Protein AF-A0A1W9RT51-F1 (afdb_monomer_lite)

Secondary structure (DSSP, 8-state):
-------EEEEEEE-TTT--EEEEEEETT-----HHHHHHHHHHHHHHTT-----SSHHHHHHHHHHHHHHHHHHHHTT-

Radius of gyration: 17.53 Å; chains: 1; bounding box: 35×19×61 Å

Foldseek 3Di:
DDDDPQDWDWDWDQDPPVRDIDIDTDGPPPPPPDPLVVQLVVQLCVQCPPDDQDDDDPVSSVVVVVVSSVVSSVVSVVVD

Sequence (80 aa):
MARIELQFTPYSRRDPVTGERYTYIRKAHSIQTSKRLKEFQRCVADAMRGKTFRAGSAKENAKAVREAFASAAKSCGARI

Structure (mmCIF, N/CA/C/O backbone):
data_AF-A0A1W9RT51-F1
#
_entry.id   AF-A0A1W9RT51-F1
#
loop_
_atom_site.group_PDB
_atom_site.id
_atom_site.type_symbol
_atom_site.label_atom_id
_atom_site.label_alt_id
_atom_site.label_comp_id
_atom_site.label_asym_id
_atom_site.label_entity_id
_atom_site.label_seq_id
_atom_site.pdbx_PDB_ins_code
_atom_site.Cartn_x
_atom_site.Cartn_y
_atom_site.Cartn_z
_atom_site.occupancy
_atom_site.B_iso_or_equiv
_atom_site.auth_seq_id
_atom_site.auth_comp_id
_atom_site.auth_asym_id
_atom_site.auth_atom_id
_atom_site.pdbx_PDB_model_num
ATOM 1 N N . MET A 1 1 ? 3.083 2.873 44.566 1.00 35.62 1 MET A N 1
ATOM 2 C CA . MET A 1 1 ? 3.754 3.400 43.356 1.00 35.62 1 MET A CA 1
ATOM 3 C C . MET A 1 1 ? 3.666 2.346 42.260 1.00 35.62 1 MET A C 1
ATOM 5 O O . MET A 1 1 ? 4.366 1.347 42.347 1.00 35.62 1 MET A O 1
ATOM 9 N N . ALA A 1 2 ? 2.757 2.496 41.295 1.00 37.34 2 ALA A N 1
ATOM 10 C CA . 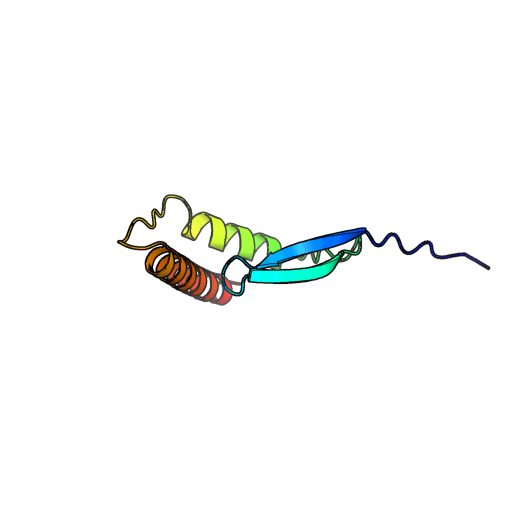ALA A 1 2 ? 2.604 1.525 40.209 1.00 37.34 2 ALA A CA 1
ATOM 11 C C . ALA A 1 2 ? 3.690 1.762 39.146 1.00 37.34 2 ALA A C 1
ATOM 13 O O . ALA A 1 2 ? 3.735 2.826 38.531 1.00 37.34 2 ALA A O 1
ATOM 14 N N . ARG A 1 3 ? 4.588 0.788 38.954 1.00 43.38 3 ARG A N 1
ATOM 15 C CA . ARG A 1 3 ? 5.539 0.780 37.836 1.00 43.38 3 ARG A CA 1
AT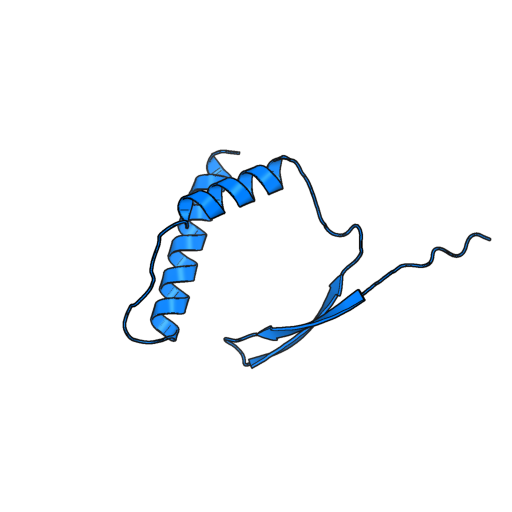OM 16 C C . ARG A 1 3 ? 4.762 0.445 36.566 1.00 43.38 3 ARG A C 1
ATOM 18 O O . ARG A 1 3 ? 4.302 -0.678 36.402 1.00 43.38 3 ARG A O 1
ATOM 25 N N . ILE A 1 4 ? 4.590 1.425 35.686 1.00 49.38 4 ILE A N 1
ATOM 26 C CA . ILE A 1 4 ? 4.093 1.181 34.332 1.00 49.38 4 ILE A CA 1
ATOM 27 C C . ILE A 1 4 ? 5.262 0.574 33.550 1.00 49.38 4 ILE A C 1
ATOM 29 O O . ILE A 1 4 ? 6.170 1.291 33.133 1.00 49.38 4 ILE A O 1
ATOM 33 N N . GLU A 1 5 ? 5.268 -0.745 33.378 1.00 52.31 5 GLU A N 1
ATOM 34 C CA . GLU A 1 5 ? 6.169 -1.403 32.432 1.00 52.31 5 GLU A CA 1
ATOM 35 C C . GLU A 1 5 ? 5.727 -1.047 31.012 1.00 52.31 5 GLU A C 1
ATOM 37 O O . GLU A 1 5 ? 4.789 -1.612 30.449 1.00 52.31 5 GLU A O 1
ATOM 42 N N . LEU A 1 6 ? 6.381 -0.047 30.426 1.00 53.00 6 LEU A N 1
ATOM 43 C CA . LEU A 1 6 ? 6.170 0.295 29.031 1.00 53.00 6 LEU A CA 1
ATOM 44 C C . LEU A 1 6 ? 6.838 -0.777 28.157 1.00 53.00 6 LEU A C 1
ATOM 46 O O . LEU A 1 6 ? 8.030 -0.703 27.865 1.00 53.00 6 LEU A O 1
ATOM 50 N N . GLN A 1 7 ? 6.068 -1.786 27.744 1.00 60.53 7 GLN A N 1
ATOM 51 C CA . GLN A 1 7 ? 6.517 -2.805 26.794 1.00 60.53 7 GLN A CA 1
ATOM 52 C C . GLN A 1 7 ? 6.732 -2.169 25.411 1.00 60.53 7 GLN A C 1
ATOM 54 O O . GLN A 1 7 ? 5.806 -2.010 24.609 1.00 60.53 7 GLN A O 1
ATOM 59 N N . PHE A 1 8 ? 7.969 -1.758 25.149 1.00 62.31 8 PHE A N 1
ATOM 60 C CA . PHE A 1 8 ? 8.426 -1.272 23.855 1.00 62.31 8 PHE A CA 1
ATOM 61 C C . PHE A 1 8 ? 9.253 -2.356 23.175 1.00 62.31 8 PHE A C 1
ATOM 63 O O . PHE A 1 8 ? 10.256 -2.805 23.724 1.00 62.31 8 PHE A O 1
ATOM 70 N N . THR A 1 9 ? 8.873 -2.746 21.960 1.00 68.06 9 THR A N 1
ATOM 71 C CA . THR A 1 9 ? 9.694 -3.650 21.146 1.00 68.06 9 THR A CA 1
ATOM 72 C C . THR A 1 9 ? 10.383 -2.826 20.058 1.00 68.06 9 THR A C 1
ATOM 74 O O . THR A 1 9 ? 9.698 -2.326 19.155 1.00 68.06 9 THR A O 1
ATOM 77 N N . PRO A 1 10 ? 11.711 -2.618 20.133 1.00 76.19 10 PRO A N 1
ATOM 78 C CA . PRO A 1 10 ? 12.441 -1.977 19.051 1.00 76.19 10 PRO A CA 1
ATOM 79 C C . PRO A 1 10 ? 12.479 -2.913 17.840 1.00 76.19 10 PRO A C 1
ATOM 81 O O . PRO A 1 10 ? 12.684 -4.118 17.980 1.00 76.19 10 PRO A O 1
ATOM 84 N N . TYR A 1 11 ? 12.297 -2.363 16.642 1.00 77.25 11 TYR A N 1
ATOM 85 C CA . TYR A 1 11 ? 12.558 -3.090 15.404 1.00 77.25 11 TYR A CA 1
ATOM 86 C C . TYR A 1 11 ? 13.339 -2.211 14.433 1.00 77.25 11 TYR A C 1
ATOM 88 O O . TYR A 1 11 ? 13.040 -1.028 14.255 1.00 77.25 11 TYR A O 1
ATOM 96 N N . SER A 1 12 ? 14.347 -2.797 13.798 1.00 84.25 12 SER A N 1
ATOM 97 C CA . SER A 1 12 ? 15.162 -2.113 12.800 1.00 84.25 12 SER A CA 1
ATOM 98 C C . SER A 1 12 ? 14.750 -2.562 11.406 1.00 84.25 12 SER A C 1
ATOM 100 O O . SER A 1 12 ? 14.616 -3.756 11.138 1.00 84.25 12 SER A O 1
ATOM 102 N N . ARG A 1 13 ? 14.558 -1.605 10.498 1.00 80.94 13 ARG A N 1
ATOM 103 C CA . ARG A 1 13 ? 14.259 -1.872 9.089 1.00 80.94 13 ARG A CA 1
ATOM 104 C C . ARG A 1 13 ? 15.274 -1.149 8.213 1.00 80.94 13 ARG A C 1
ATOM 106 O O . ARG A 1 13 ? 15.566 0.024 8.434 1.00 80.94 13 ARG A O 1
ATOM 113 N N . ARG A 1 14 ? 15.795 -1.860 7.211 1.00 83.81 14 ARG A N 1
ATOM 114 C CA . ARG A 1 14 ? 16.599 -1.267 6.140 1.00 83.81 14 ARG A CA 1
ATOM 115 C C . ARG A 1 14 ? 15.669 -0.704 5.072 1.00 83.81 14 ARG A C 1
ATOM 117 O O . ARG A 1 14 ? 14.801 -1.430 4.580 1.00 83.81 14 ARG A O 1
ATOM 124 N N . ASP A 1 15 ? 15.840 0.563 4.729 1.00 72.00 15 ASP A N 1
ATOM 125 C CA . ASP A 1 15 ? 15.171 1.160 3.581 1.00 72.00 15 ASP A CA 1
ATOM 126 C C . ASP A 1 15 ? 15.815 0.607 2.292 1.00 72.00 15 ASP A C 1
ATOM 128 O O . ASP A 1 15 ? 17.029 0.728 2.113 1.00 72.00 15 ASP A O 1
ATOM 132 N N . PRO A 1 16 ? 15.051 -0.042 1.395 1.00 67.25 16 PRO A N 1
ATOM 133 C CA . PRO A 1 16 ? 15.595 -0.607 0.162 1.00 67.25 16 PRO A CA 1
ATOM 134 C C . PRO A 1 16 ? 15.998 0.447 -0.885 1.00 67.25 16 PRO A C 1
ATOM 136 O O . PRO A 1 16 ? 16.606 0.085 -1.887 1.00 67.25 16 PRO A O 1
ATOM 139 N N . VAL A 1 17 ? 15.644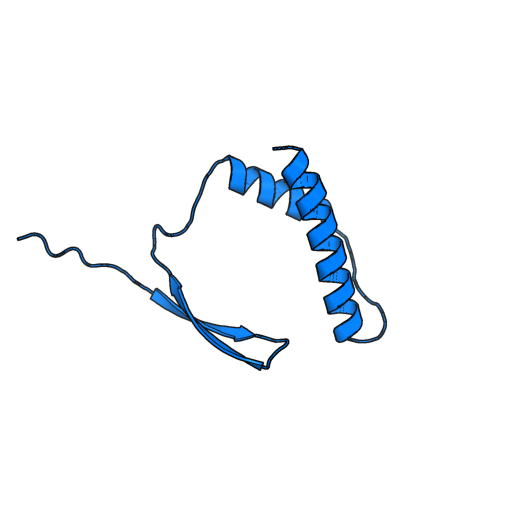 1.721 -0.696 1.00 67.12 17 VAL A N 1
ATOM 140 C CA . VAL A 1 17 ? 15.894 2.817 -1.644 1.00 67.12 17 VAL A CA 1
ATOM 141 C C . VAL A 1 17 ? 17.151 3.585 -1.266 1.00 67.12 17 VAL A C 1
ATOM 143 O O . VAL A 1 17 ? 18.011 3.797 -2.113 1.00 67.12 17 VAL A O 1
ATOM 146 N N . THR A 1 18 ? 17.250 4.006 -0.004 1.00 79.12 18 THR A N 1
ATOM 147 C CA . THR A 1 18 ? 18.402 4.769 0.503 1.00 79.12 18 THR A CA 1
ATOM 148 C C . THR A 1 18 ? 19.488 3.857 1.069 1.00 79.12 18 THR A C 1
ATOM 150 O O . THR A 1 18 ? 20.640 4.257 1.182 1.00 79.12 18 THR A O 1
ATOM 153 N N . GLY A 1 19 ? 19.148 2.611 1.415 1.00 84.00 19 GLY A N 1
ATOM 154 C CA . GLY A 1 19 ? 20.062 1.658 2.040 1.00 84.00 19 GLY A CA 1
ATOM 155 C C . GLY A 1 19 ? 20.262 1.877 3.541 1.00 84.00 19 GLY A C 1
ATOM 156 O O . GLY A 1 19 ? 20.888 1.024 4.179 1.00 84.00 19 GLY A O 1
ATOM 157 N N . GLU A 1 20 ? 19.709 2.956 4.098 1.00 84.94 20 GLU A N 1
ATOM 158 C CA . GLU A 1 20 ? 19.833 3.345 5.501 1.00 84.94 20 G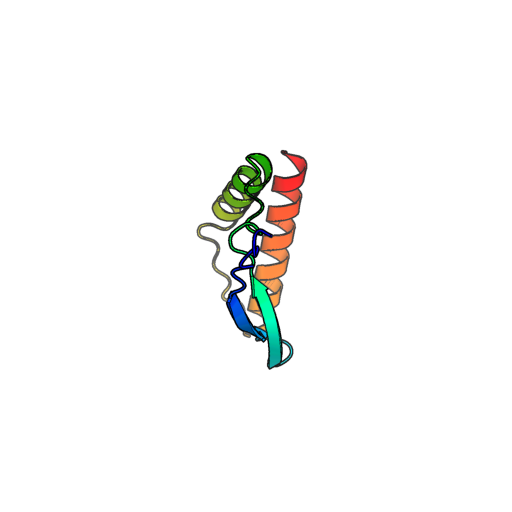LU A CA 1
ATOM 159 C C . GLU A 1 20 ? 19.054 2.403 6.429 1.00 84.94 20 GLU A C 1
ATOM 161 O O . GLU A 1 20 ? 18.040 1.805 6.056 1.00 84.94 20 GLU A O 1
ATOM 166 N N . ARG A 1 21 ? 19.544 2.242 7.664 1.00 83.88 21 ARG A N 1
ATOM 167 C CA . ARG A 1 21 ? 18.861 1.479 8.716 1.00 83.88 21 ARG A CA 1
ATOM 168 C C . ARG A 1 21 ? 18.228 2.441 9.705 1.00 83.88 21 ARG A C 1
ATOM 170 O O . ARG A 1 21 ? 18.933 3.200 10.359 1.00 83.88 21 ARG A O 1
ATOM 177 N N . TYR A 1 22 ? 16.919 2.319 9.875 1.00 77.81 22 TYR A N 1
ATOM 178 C CA . TYR A 1 22 ? 16.178 3.060 10.886 1.00 77.81 22 TYR A CA 1
ATOM 179 C C . TYR A 1 22 ? 15.679 2.108 11.968 1.00 77.81 22 TYR A C 1
ATOM 181 O O . TYR A 1 22 ? 15.185 1.014 11.671 1.00 77.81 22 TYR A O 1
ATOM 189 N N . THR A 1 23 ? 15.805 2.532 13.224 1.00 80.44 23 THR A N 1
ATOM 190 C CA . THR A 1 23 ? 15.260 1.823 14.384 1.00 80.44 23 THR A CA 1
ATOM 191 C C . THR A 1 23 ? 13.988 2.520 14.828 1.00 80.44 23 THR A C 1
ATOM 193 O O . THR A 1 23 ? 13.994 3.704 15.153 1.00 80.44 23 THR A O 1
ATOM 196 N N . TYR A 1 24 ? 12.892 1.772 14.844 1.00 71.94 24 TYR A N 1
ATOM 197 C CA . TYR A 1 24 ? 11.579 2.260 15.229 1.00 71.94 24 TYR A CA 1
ATOM 198 C C . TYR A 1 24 ? 11.154 1.612 16.543 1.00 71.94 24 TYR A C 1
ATOM 200 O O . TYR A 1 24 ? 11.397 0.429 16.785 1.00 71.94 24 TYR A O 1
ATOM 208 N N . ILE A 1 25 ? 10.468 2.384 17.379 1.00 70.06 25 ILE A N 1
ATOM 209 C CA . ILE A 1 25 ? 9.878 1.899 18.625 1.00 70.06 25 ILE A CA 1
ATOM 210 C C . ILE A 1 25 ? 8.404 1.574 18.354 1.00 70.06 25 ILE A C 1
ATOM 212 O O . ILE A 1 25 ? 7.622 2.467 18.026 1.00 70.06 25 ILE A O 1
ATOM 216 N N . ARG A 1 26 ? 7.999 0.305 18.487 1.00 58.81 26 ARG A N 1
ATOM 217 C CA . ARG A 1 26 ? 6.581 -0.100 18.448 1.00 58.81 26 ARG A CA 1
ATOM 218 C C . ARG A 1 26 ? 6.039 -0.158 19.883 1.00 58.81 26 ARG A C 1
ATOM 220 O O . ARG A 1 26 ? 6.598 -0.882 20.703 1.00 58.81 26 ARG A O 1
ATOM 227 N N . LYS A 1 27 ? 4.950 0.562 20.196 1.00 60.88 27 LYS A N 1
ATOM 228 C CA . LYS A 1 27 ? 4.141 0.278 21.404 1.00 60.88 27 LYS A CA 1
ATOM 229 C C . LYS A 1 27 ? 3.132 -0.815 21.057 1.00 60.88 27 LYS A C 1
ATOM 231 O O . LYS A 1 27 ? 2.539 -0.764 19.983 1.00 60.88 27 LYS A O 1
ATOM 236 N N . ALA A 1 28 ? 2.843 -1.727 21.984 1.00 53.44 28 ALA A N 1
ATOM 237 C CA . ALA A 1 28 ? 1.767 -2.713 21.814 1.00 53.44 28 ALA A CA 1
ATOM 238 C C . ALA A 1 28 ? 0.413 -2.059 21.447 1.00 53.44 28 ALA A C 1
ATOM 240 O O . ALA A 1 28 ? -0.328 -2.568 20.609 1.00 53.44 28 ALA A O 1
ATOM 241 N N . HIS A 1 29 ? 0.140 -0.865 21.986 1.00 53.44 29 HIS A N 1
ATOM 242 C CA . HIS A 1 29 ? -1.064 -0.074 21.701 1.00 53.44 29 HIS A CA 1
ATOM 243 C C . HIS A 1 29 ? -0.877 1.027 20.639 1.00 53.44 29 HIS A C 1
ATOM 245 O O . HIS A 1 29 ? -1.790 1.820 20.430 1.00 53.44 29 HIS A O 1
ATOM 251 N N . SER A 1 30 ? 0.268 1.110 19.937 1.00 53.97 30 SER A N 1
ATOM 252 C CA . SER A 1 30 ? 0.413 2.059 18.810 1.00 53.97 30 SER A CA 1
ATOM 253 C C . SER A 1 30 ? -0.276 1.583 17.534 1.00 53.97 30 SER A C 1
ATOM 255 O O . SER A 1 30 ? -0.199 2.259 16.509 1.00 53.97 30 SER A O 1
ATOM 257 N N . ILE A 1 31 ? -0.930 0.419 17.558 1.00 58.84 31 ILE A N 1
ATOM 258 C CA . ILE A 1 31 ? -1.813 0.006 16.473 1.00 58.84 31 ILE A CA 1
ATOM 259 C C . ILE A 1 31 ? -3.067 0.878 16.578 1.00 58.84 31 ILE A C 1
ATOM 261 O O . ILE A 1 31 ? -4.040 0.525 17.243 1.00 58.84 31 ILE A O 1
ATOM 265 N N . GLN A 1 32 ? -3.039 2.048 15.937 1.00 55.25 32 GLN A N 1
ATOM 266 C CA . GLN A 1 32 ? -4.260 2.795 15.663 1.00 55.25 32 GLN A CA 1
ATOM 267 C C . GLN A 1 32 ? -5.190 1.848 14.898 1.00 55.25 32 GLN A C 1
ATOM 269 O O . GLN A 1 32 ? -4.903 1.452 13.775 1.00 55.25 32 GLN A O 1
ATOM 274 N N . THR A 1 33 ? -6.266 1.403 15.537 1.00 62.94 33 THR A N 1
ATOM 275 C CA . THR A 1 33 ? -7.245 0.470 14.964 1.00 62.94 33 THR A CA 1
ATOM 276 C C . THR A 1 33 ? -8.596 1.157 14.853 1.00 62.94 33 THR A C 1
ATOM 278 O O . THR A 1 33 ? -9.616 0.627 15.281 1.00 62.94 33 THR A O 1
ATOM 281 N N . SER A 1 34 ? -8.637 2.360 14.274 1.00 75.00 34 SER A N 1
ATOM 282 C CA . SER A 1 34 ? -9.933 2.953 13.953 1.00 75.00 34 SER A CA 1
ATOM 283 C C . SER A 1 34 ? -10.619 2.109 12.873 1.00 75.00 34 SER A C 1
ATOM 285 O O . SER A 1 34 ? -9.971 1.606 11.948 1.00 75.00 34 SER A O 1
ATOM 287 N N . LYS A 1 35 ? -11.942 1.937 12.985 1.00 81.19 35 LYS A N 1
ATOM 288 C CA . LYS A 1 35 ? -12.754 1.258 11.961 1.00 81.19 35 LYS A CA 1
ATOM 289 C C . LYS A 1 35 ? -12.497 1.870 10.577 1.00 81.19 35 LYS A C 1
ATOM 291 O O . LYS A 1 35 ? -12.226 1.147 9.625 1.00 81.19 35 LYS A O 1
ATOM 296 N N . ARG A 1 36 ? -12.422 3.203 10.541 1.00 81.31 36 ARG A N 1
ATOM 297 C CA . ARG A 1 36 ? -12.092 4.020 9.370 1.00 81.31 36 ARG A CA 1
ATOM 298 C C . ARG A 1 36 ? -10.754 3.638 8.726 1.00 81.31 36 ARG A C 1
ATOM 300 O O . ARG A 1 36 ? -10.674 3.476 7.513 1.00 81.31 36 ARG A O 1
ATOM 307 N N . LEU A 1 37 ? -9.703 3.445 9.528 1.00 83.81 37 LEU A N 1
ATOM 308 C CA . LEU A 1 37 ? -8.393 3.037 9.016 1.00 83.81 37 LEU A CA 1
ATOM 309 C C . LEU A 1 37 ? -8.422 1.609 8.457 1.00 83.81 37 LEU A C 1
ATOM 311 O O . LEU A 1 37 ? -7.812 1.353 7.422 1.00 83.81 37 LEU A O 1
ATOM 315 N N . LYS A 1 38 ? -9.148 0.689 9.102 1.00 86.00 38 LYS A N 1
ATOM 316 C CA . LYS A 1 38 ? -9.307 -0.686 8.599 1.00 86.00 38 LYS A CA 1
ATOM 317 C C . LYS A 1 38 ? -10.068 -0.718 7.270 1.00 86.00 38 LYS A C 1
ATOM 319 O O . LYS A 1 38 ? -9.669 -1.437 6.359 1.00 86.00 38 LYS A O 1
ATOM 324 N N . GLU A 1 39 ? -11.127 0.078 7.142 1.00 87.81 39 GLU A N 1
ATOM 325 C CA . GLU A 1 39 ? -11.895 0.227 5.898 1.00 87.81 39 GLU A CA 1
ATOM 326 C C . GLU A 1 39 ? -11.038 0.818 4.776 1.00 87.81 39 GLU A C 1
ATOM 328 O O . GLU A 1 39 ? -11.018 0.283 3.666 1.00 87.81 39 GLU A O 1
ATOM 333 N N . PHE A 1 40 ? -10.249 1.850 5.083 1.00 89.56 40 PHE A N 1
ATOM 334 C CA . PHE A 1 40 ? -9.287 2.421 4.145 1.00 89.56 40 PHE A CA 1
ATOM 335 C C . PHE A 1 40 ? -8.261 1.387 3.669 1.00 89.56 40 PHE A C 1
ATOM 337 O O . PHE A 1 40 ? -8.070 1.210 2.466 1.00 89.56 40 PHE A O 1
ATOM 344 N N . GLN A 1 41 ? -7.635 0.662 4.599 1.00 89.62 41 GLN A N 1
ATOM 345 C CA . GLN A 1 41 ? -6.657 -0.382 4.283 1.00 89.62 41 GLN A CA 1
ATOM 346 C C . GLN A 1 41 ? -7.262 -1.481 3.407 1.00 89.62 41 GLN A C 1
ATOM 348 O O . GLN A 1 41 ? -6.626 -1.909 2.444 1.00 89.62 41 GLN A O 1
ATOM 353 N N . ARG A 1 42 ? -8.498 -1.904 3.702 1.00 91.38 42 ARG A N 1
ATOM 354 C CA . ARG A 1 42 ? -9.224 -2.890 2.896 1.00 91.38 42 ARG A CA 1
ATOM 355 C C . ARG A 1 42 ? -9.476 -2.379 1.478 1.00 91.38 42 ARG A C 1
ATOM 357 O O . ARG A 1 42 ? -9.147 -3.081 0.529 1.00 91.38 42 ARG A O 1
ATOM 364 N N . CYS A 1 43 ? -9.971 -1.151 1.335 1.00 93.31 43 CYS A N 1
ATOM 365 C CA . CYS A 1 43 ? -10.213 -0.536 0.029 1.00 93.31 43 CYS A CA 1
ATOM 366 C C . CYS A 1 43 ? -8.932 -0.464 -0.815 1.00 93.31 43 CYS A C 1
ATOM 368 O O . CYS A 1 43 ? -8.932 -0.861 -1.980 1.00 93.31 43 CYS A O 1
ATOM 370 N N . VAL A 1 44 ? -7.821 -0.013 -0.223 1.00 92.81 44 VAL A N 1
ATOM 371 C CA . VAL A 1 44 ? -6.535 0.072 -0.930 1.00 92.81 44 VAL A CA 1
ATOM 372 C C . VAL A 1 44 ? -6.027 -1.317 -1.317 1.00 92.81 44 VAL A C 1
ATOM 374 O O . VAL A 1 44 ? -5.561 -1.500 -2.440 1.00 92.81 44 VAL A O 1
ATOM 377 N N . ALA A 1 45 ? -6.142 -2.307 -0.428 1.00 91.62 45 ALA A N 1
ATOM 378 C CA . ALA A 1 45 ? -5.743 -3.682 -0.719 1.00 91.62 45 ALA A CA 1
ATOM 379 C C . ALA A 1 45 ? -6.560 -4.286 -1.871 1.00 91.62 45 ALA A C 1
ATOM 381 O O . ALA A 1 45 ? -5.980 -4.886 -2.775 1.00 91.62 45 ALA A O 1
ATOM 382 N N . ASP A 1 46 ? -7.879 -4.084 -1.879 1.00 93.56 46 ASP A N 1
ATOM 383 C CA . ASP A 1 46 ? -8.756 -4.551 -2.954 1.00 93.56 46 ASP A CA 1
ATOM 384 C C . ASP A 1 46 ? -8.426 -3.848 -4.284 1.00 93.56 46 ASP A C 1
ATOM 386 O O . ASP A 1 46 ? -8.322 -4.506 -5.317 1.00 93.56 46 ASP A O 1
ATOM 390 N N . ALA A 1 47 ? -8.139 -2.541 -4.263 1.00 92.56 47 ALA A N 1
ATOM 391 C CA . ALA A 1 47 ? -7.742 -1.774 -5.448 1.00 92.56 47 ALA A CA 1
ATOM 392 C C . ALA A 1 47 ? -6.351 -2.140 -6.003 1.00 92.56 47 ALA A C 1
ATOM 394 O O . ALA A 1 47 ? -6.032 -1.819 -7.154 1.00 92.56 47 ALA A O 1
ATOM 395 N N . MET A 1 48 ? -5.499 -2.766 -5.191 1.00 92.31 48 MET A N 1
ATOM 396 C CA . MET A 1 48 ? -4.165 -3.231 -5.584 1.00 92.31 48 MET A CA 1
ATOM 397 C C . MET A 1 48 ? -4.135 -4.724 -5.931 1.00 92.31 48 MET A C 1
ATOM 399 O O . MET A 1 48 ? -3.162 -5.188 -6.530 1.00 92.31 48 MET A O 1
ATOM 403 N N . ARG A 1 49 ? -5.181 -5.484 -5.583 1.00 92.62 49 ARG A N 1
ATOM 404 C CA . ARG A 1 49 ? -5.246 -6.931 -5.809 1.00 92.62 49 ARG A CA 1
ATOM 405 C C . ARG A 1 49 ? -5.140 -7.242 -7.306 1.00 92.62 49 ARG A C 1
ATOM 407 O O . ARG A 1 49 ? -5.820 -6.642 -8.129 1.00 92.62 49 ARG A O 1
ATOM 414 N N . GLY A 1 50 ? -4.264 -8.186 -7.651 1.00 88.44 50 GLY A N 1
ATOM 415 C CA . GLY A 1 50 ? -4.057 -8.643 -9.030 1.00 88.44 50 GLY A CA 1
ATOM 416 C C . GLY A 1 50 ? -3.215 -7.716 -9.914 1.00 88.44 50 GLY A C 1
ATOM 417 O O . GLY A 1 50 ? -2.878 -8.106 -11.028 1.00 88.44 50 GLY A O 1
ATOM 418 N N . LYS A 1 51 ? -2.816 -6.524 -9.444 1.00 88.88 51 LYS A N 1
ATOM 419 C CA . LYS A 1 51 ? -1.925 -5.646 -10.214 1.00 88.88 51 LYS A CA 1
ATOM 420 C C . LYS A 1 51 ? -0.502 -6.197 -10.219 1.00 88.88 51 LYS A C 1
ATOM 422 O O . LYS A 1 51 ? 0.096 -6.415 -9.167 1.00 88.88 51 LYS A O 1
ATOM 427 N N . THR A 1 52 ? 0.058 -6.371 -11.410 1.00 87.81 52 THR A N 1
ATOM 428 C CA . THR A 1 52 ? 1.451 -6.777 -11.606 1.00 87.81 52 THR A CA 1
ATOM 429 C C . THR A 1 52 ? 2.264 -5.622 -12.170 1.00 87.81 52 THR A C 1
ATOM 431 O O . THR A 1 52 ? 1.888 -5.035 -13.181 1.00 87.81 52 THR A O 1
ATOM 434 N N . PHE A 1 53 ? 3.407 -5.340 -11.553 1.00 84.94 53 PHE A N 1
ATOM 435 C CA . PHE A 1 53 ? 4.339 -4.306 -11.996 1.00 84.94 53 PHE A CA 1
ATOM 436 C C . PHE A 1 53 ? 5.620 -5.006 -12.451 1.00 84.94 53 PHE A C 1
ATOM 438 O O . PHE A 1 53 ? 6.421 -5.443 -11.625 1.00 84.94 53 PHE A O 1
ATOM 445 N N . ARG A 1 54 ? 5.734 -5.226 -13.765 1.00 80.88 54 ARG A N 1
ATOM 446 C CA . ARG A 1 54 ? 6.871 -5.894 -14.423 1.00 80.88 54 ARG A CA 1
ATOM 447 C C . ARG A 1 54 ? 7.383 -5.055 -15.598 1.00 80.88 54 ARG A C 1
ATOM 449 O O . ARG A 1 54 ? 7.466 -5.530 -16.723 1.00 80.88 54 ARG A O 1
ATOM 456 N N . ALA A 1 55 ? 7.671 -3.788 -15.344 1.00 67.06 55 ALA A N 1
ATOM 457 C CA . ALA A 1 55 ? 8.302 -2.886 -16.292 1.00 67.06 55 ALA A CA 1
ATOM 458 C C . ALA A 1 55 ? 9.818 -2.853 -16.053 1.00 67.06 55 ALA A C 1
ATOM 460 O O . ALA A 1 55 ? 10.254 -2.587 -14.934 1.00 67.06 55 ALA A O 1
ATOM 461 N N . GLY A 1 56 ? 10.592 -3.143 -17.103 1.00 79.00 56 GLY A N 1
ATOM 462 C CA . GLY A 1 56 ? 12.031 -2.876 -17.207 1.00 79.00 56 GLY A CA 1
ATOM 463 C C . GLY A 1 56 ? 12.841 -3.142 -15.936 1.00 79.00 56 GLY A C 1
ATOM 464 O O . GLY A 1 56 ? 13.118 -4.284 -15.573 1.00 79.00 56 GLY A O 1
ATOM 465 N N . SER A 1 57 ? 13.240 -2.061 -15.269 1.00 85.88 57 SER A N 1
ATOM 466 C CA . SER A 1 57 ? 14.130 -2.063 -14.107 1.00 85.88 57 SER A CA 1
ATOM 467 C C . SER A 1 57 ? 13.400 -2.077 -12.753 1.00 85.88 57 SER A C 1
ATOM 469 O O . SER A 1 57 ? 12.255 -1.647 -12.605 1.00 85.88 57 SER A O 1
ATOM 471 N N . ALA A 1 58 ? 14.098 -2.494 -11.688 1.00 83.81 58 ALA A N 1
ATOM 472 C CA . ALA A 1 58 ? 13.569 -2.450 -10.317 1.00 83.81 58 ALA A CA 1
ATOM 473 C C . ALA A 1 58 ? 13.124 -1.035 -9.886 1.00 83.81 58 ALA A C 1
ATOM 475 O O . ALA A 1 58 ? 12.147 -0.882 -9.151 1.00 83.81 58 ALA A O 1
ATOM 476 N N . LYS A 1 59 ? 13.811 0.005 -10.378 1.00 83.19 59 LYS A N 1
ATOM 477 C CA . LYS A 1 59 ? 13.489 1.412 -10.105 1.00 83.19 59 LYS A CA 1
ATOM 478 C C . LYS A 1 59 ? 12.152 1.819 -10.728 1.00 83.19 59 LYS A C 1
ATOM 480 O O . LYS A 1 59 ? 11.350 2.483 -10.072 1.00 83.19 59 LYS A O 1
ATOM 485 N N . GLU A 1 60 ? 11.900 1.407 -11.965 1.00 83.00 60 GLU A N 1
ATOM 486 C CA . GLU A 1 60 ? 10.646 1.687 -12.673 1.00 83.00 60 GLU A CA 1
ATOM 487 C C . GLU A 1 60 ? 9.478 0.934 -12.043 1.00 83.00 60 GLU A C 1
ATOM 489 O O . GLU A 1 60 ? 8.428 1.527 -11.801 1.00 83.00 60 GLU A O 1
ATOM 494 N N . ASN A 1 61 ? 9.693 -0.324 -11.649 1.00 86.00 61 ASN A N 1
ATOM 495 C CA . ASN A 1 61 ? 8.699 -1.086 -10.896 1.00 86.00 61 ASN A CA 1
ATOM 496 C C . ASN A 1 61 ? 8.358 -0.427 -9.559 1.00 86.00 61 ASN A C 1
ATOM 498 O O . ASN A 1 61 ? 7.184 -0.271 -9.231 1.00 86.00 61 ASN A O 1
ATOM 502 N N . ALA A 1 62 ? 9.362 0.026 -8.804 1.00 85.06 62 ALA A N 1
A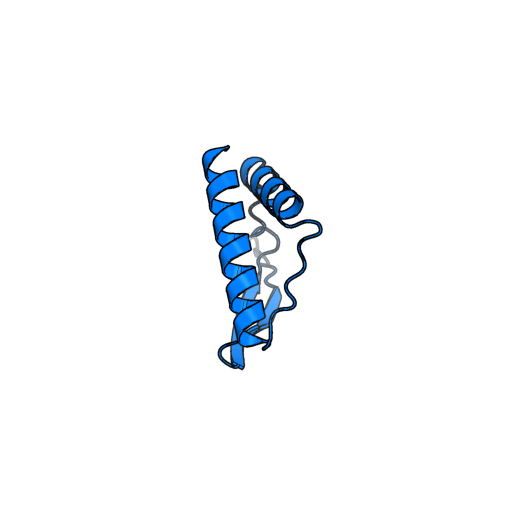TOM 503 C CA . ALA A 1 62 ? 9.129 0.735 -7.550 1.00 85.06 62 ALA A CA 1
ATOM 504 C C . ALA A 1 62 ? 8.340 2.039 -7.760 1.00 85.06 62 ALA A C 1
ATOM 506 O O . ALA A 1 62 ? 7.457 2.356 -6.960 1.00 85.06 62 ALA A O 1
ATOM 507 N N . LYS A 1 63 ? 8.624 2.783 -8.837 1.00 89.06 63 LYS A N 1
ATOM 508 C CA . LYS A 1 63 ? 7.872 3.991 -9.202 1.00 89.06 63 LYS A CA 1
ATOM 509 C C . LYS A 1 63 ? 6.414 3.656 -9.540 1.00 89.06 63 LYS A C 1
ATOM 511 O O . LYS A 1 63 ? 5.517 4.243 -8.941 1.00 89.06 63 LYS A O 1
ATOM 516 N N . ALA A 1 64 ? 6.181 2.663 -10.395 1.00 88.06 64 ALA A N 1
ATOM 517 C CA . ALA A 1 64 ? 4.841 2.246 -10.808 1.00 88.06 64 ALA A CA 1
ATOM 518 C C . ALA A 1 64 ? 3.991 1.738 -9.628 1.00 88.06 64 ALA A C 1
ATOM 520 O O . ALA A 1 64 ? 2.817 2.089 -9.506 1.00 88.06 64 ALA A O 1
ATOM 521 N N . VAL A 1 65 ? 4.593 0.974 -8.707 1.00 90.31 65 VAL A N 1
ATOM 522 C CA . VAL A 1 65 ? 3.927 0.531 -7.471 1.00 90.31 65 VAL A CA 1
ATOM 523 C C . VAL A 1 65 ? 3.496 1.730 -6.625 1.00 90.31 65 VAL A C 1
ATOM 525 O O . VAL A 1 65 ? 2.366 1.758 -6.139 1.00 90.31 65 VAL A O 1
ATOM 528 N N . ARG A 1 66 ? 4.368 2.734 -6.452 1.00 89.75 66 ARG A N 1
ATOM 529 C CA . ARG A 1 66 ? 4.052 3.940 -5.667 1.00 89.75 66 ARG A CA 1
ATOM 530 C C . ARG A 1 66 ? 2.938 4.760 -6.296 1.00 89.75 66 ARG A C 1
ATOM 532 O O . ARG A 1 66 ? 2.047 5.193 -5.576 1.00 89.75 66 ARG A O 1
ATOM 539 N N . GLU A 1 67 ? 2.968 4.954 -7.609 1.00 91.69 67 GLU A N 1
ATOM 540 C CA . GLU A 1 67 ? 1.933 5.701 -8.331 1.00 91.69 67 GLU A CA 1
ATOM 541 C C . GLU A 1 67 ? 0.575 4.999 -8.240 1.00 91.69 67 GLU A C 1
ATOM 543 O O . GLU A 1 67 ? -0.430 5.625 -7.895 1.00 91.69 67 GLU A O 1
ATOM 548 N N . ALA A 1 68 ? 0.545 3.680 -8.451 1.00 91.38 68 ALA A N 1
ATOM 549 C CA . ALA A 1 68 ? -0.672 2.889 -8.312 1.00 91.38 68 ALA A CA 1
ATOM 550 C C . ALA A 1 68 ? -1.214 2.909 -6.877 1.00 91.38 68 ALA A C 1
ATOM 552 O O . ALA A 1 68 ? -2.422 3.060 -6.679 1.00 91.38 68 ALA A O 1
ATOM 553 N N . PHE A 1 69 ? -0.332 2.806 -5.880 1.00 92.75 69 PHE A N 1
ATOM 554 C CA . PHE A 1 69 ? -0.709 2.901 -4.475 1.00 92.75 69 PHE A CA 1
ATOM 555 C C . PHE A 1 69 ? -1.243 4.294 -4.122 1.00 92.75 69 PHE A C 1
ATOM 557 O O . PHE A 1 69 ? -2.278 4.397 -3.471 1.00 92.75 69 PHE A O 1
ATOM 564 N N . ALA A 1 70 ? -0.591 5.366 -4.581 1.00 91.50 70 ALA A N 1
ATOM 565 C CA . ALA A 1 70 ? -1.026 6.741 -4.341 1.00 91.50 70 ALA A CA 1
ATOM 566 C C . ALA A 1 70 ? -2.395 7.021 -4.976 1.00 91.50 70 ALA A C 1
ATOM 568 O O . ALA A 1 70 ? -3.261 7.626 -4.344 1.00 91.50 70 ALA A O 1
ATOM 569 N N . SER A 1 71 ? -2.620 6.528 -6.197 1.00 92.19 71 SER A N 1
ATOM 570 C CA . SER A 1 71 ? -3.916 6.612 -6.873 1.00 92.19 71 SER A CA 1
ATOM 571 C C . SER A 1 71 ? -5.008 5.859 -6.101 1.00 92.19 71 SER A C 1
ATOM 573 O O . SER A 1 71 ? -6.061 6.429 -5.798 1.00 92.19 71 SER A O 1
ATOM 575 N N . ALA A 1 72 ? -4.732 4.616 -5.685 1.00 92.00 72 ALA A N 1
ATOM 576 C CA . ALA A 1 72 ? -5.652 3.823 -4.873 1.00 92.00 72 ALA A CA 1
ATOM 577 C C . ALA A 1 72 ? -5.975 4.523 -3.544 1.00 92.00 72 ALA A C 1
ATOM 579 O O . ALA A 1 72 ? -7.147 4.705 -3.215 1.00 92.00 72 ALA A O 1
ATOM 580 N N . ALA A 1 73 ? -4.955 5.001 -2.830 1.00 91.56 73 ALA A N 1
ATOM 581 C CA . ALA A 1 73 ? -5.096 5.744 -1.584 1.00 91.56 73 ALA A CA 1
ATOM 58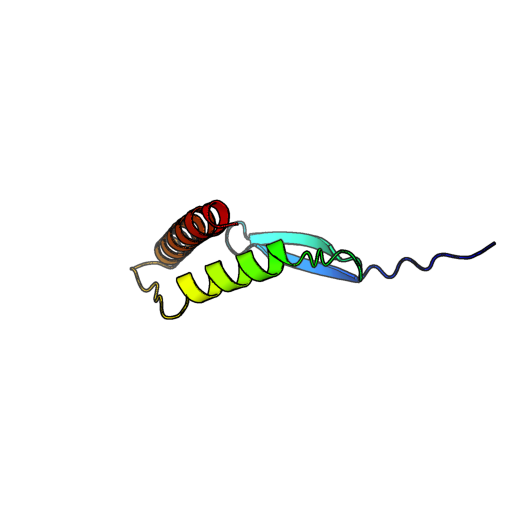2 C C . ALA A 1 73 ? -5.942 7.012 -1.756 1.00 91.56 73 ALA A C 1
ATOM 584 O O . ALA A 1 73 ? -6.847 7.245 -0.960 1.00 91.56 73 ALA A O 1
ATOM 585 N N . LYS A 1 74 ? -5.716 7.802 -2.813 1.00 91.69 74 LYS A N 1
ATOM 586 C CA . LYS A 1 74 ? -6.511 9.007 -3.090 1.00 91.69 74 LYS A CA 1
ATOM 587 C C . LYS A 1 74 ? -7.983 8.662 -3.324 1.00 91.69 74 LYS A C 1
ATOM 589 O O . LYS A 1 74 ? -8.861 9.311 -2.765 1.00 91.69 74 LYS A O 1
ATOM 594 N N . SER A 1 75 ? -8.250 7.614 -4.103 1.00 90.31 75 SER A N 1
ATOM 595 C CA . SER A 1 75 ? -9.620 7.178 -4.397 1.00 90.31 75 SER A CA 1
ATOM 596 C C . SER A 1 75 ? -10.352 6.632 -3.161 1.00 90.31 75 SER A C 1
ATOM 598 O O . SER A 1 75 ? -11.517 6.953 -2.942 1.00 90.31 75 SER A O 1
ATOM 600 N N . CYS A 1 76 ? -9.665 5.855 -2.319 1.00 89.44 76 CYS A N 1
ATOM 601 C CA . CYS A 1 76 ? -10.220 5.300 -1.089 1.00 89.44 76 CYS A CA 1
ATOM 602 C C . CYS A 1 76 ? -10.379 6.359 0.005 1.00 89.44 76 CYS A C 1
ATOM 604 O O . CYS A 1 76 ? -11.356 6.319 0.738 1.00 89.44 76 CYS A O 1
ATOM 606 N N . GLY A 1 77 ? -9.464 7.326 0.104 1.00 85.06 77 GLY A N 1
ATOM 607 C CA . GLY A 1 77 ? -9.555 8.421 1.072 1.00 85.06 77 GLY A CA 1
ATOM 608 C C . GLY A 1 77 ? -10.699 9.392 0.779 1.00 85.06 77 GLY A C 1
ATOM 609 O O . GLY A 1 77 ? -11.257 9.953 1.707 1.00 85.06 77 GLY A O 1
ATOM 610 N N . ALA A 1 78 ? -11.094 9.549 -0.489 1.00 79.06 78 ALA A N 1
ATOM 611 C CA . ALA A 1 78 ? -12.259 10.352 -0.869 1.00 79.06 78 ALA A CA 1
ATOM 612 C C . ALA A 1 78 ? -13.610 9.671 -0.559 1.00 79.06 78 ALA A C 1
ATOM 614 O O . ALA A 1 78 ? -14.644 10.331 -0.579 1.00 79.06 78 ALA A O 1
ATOM 615 N N . ARG A 1 79 ? -13.617 8.353 -0.311 1.00 63.50 79 ARG A N 1
ATOM 616 C CA . ARG A 1 79 ? -14.830 7.551 -0.056 1.00 63.50 79 ARG A CA 1
ATOM 617 C C . ARG A 1 79 ? -15.179 7.397 1.424 1.00 63.50 79 ARG A C 1
ATOM 619 O O . ARG A 1 79 ? -16.193 6.778 1.732 1.00 63.50 79 ARG A O 1
ATOM 626 N N . ILE A 1 80 ? -14.324 7.886 2.316 1.00 58.31 80 ILE A N 1
ATOM 627 C CA . ILE A 1 80 ? -14.391 7.652 3.759 1.00 58.31 80 ILE A CA 1
ATOM 628 C C . ILE A 1 80 ? -14.333 8.993 4.461 1.00 58.31 80 ILE A C 1
ATOM 630 O O . ILE A 1 80 ? -15.079 9.210 5.438 1.00 58.31 80 ILE A O 1
#

pLDDT: mean 77.71, std 14.77, range [35.62, 93.56]